Protein AF-A0A7S4BCQ9-F1 (afdb_monomer_lite)

Secondary structure (DSSP, 8-state):
-HHHHTGGGT-----S----EEEEEEE-TTS-EEEEEEEEHHHHHHHTT----HHHHHHHHHHHHHHSPPTTS-HHHHHHHHHHHHTTTSTT-STT---TTS-TTHHHHHHHHHHHHHHHHHHHTHHHHH-PPPP-------S---

Structure (mmCIF, N/CA/C/O backbone):
data_AF-A0A7S4BCQ9-F1
#
_entry.id   AF-A0A7S4BCQ9-F1
#
loop_
_atom_site.group_PDB
_atom_site.id
_atom_site.type_symbol
_atom_site.label_atom_id
_atom_site.label_alt_id
_atom_site.label_comp_id
_atom_site.label_asym_id
_atom_site.label_entity_id
_atom_site.label_seq_id
_atom_site.pdbx_PDB_ins_code
_atom_site.Cartn_x
_atom_site.Cartn_y
_atom_site.Cartn_z
_atom_site.occupancy
_atom_site.B_iso_or_equiv
_atom_site.auth_seq_id
_atom_site.auth_comp_id
_atom_site.auth_asym_id
_atom_site.auth_atom_id
_atom_site.pdbx_PDB_model_num
ATOM 1 N N . ALA A 1 1 ? 18.798 7.395 9.027 1.00 48.97 1 ALA A N 1
ATOM 2 C CA . ALA A 1 1 ? 19.885 7.493 10.034 1.00 48.97 1 ALA A CA 1
ATOM 3 C C . ALA A 1 1 ? 19.463 8.050 11.410 1.00 48.97 1 ALA A C 1
ATOM 5 O O . ALA A 1 1 ? 20.104 7.695 12.386 1.00 48.97 1 ALA A O 1
ATOM 6 N N . ARG A 1 2 ? 18.411 8.882 11.546 1.00 50.75 2 ARG A N 1
ATOM 7 C CA . ARG A 1 2 ? 18.018 9.485 12.848 1.00 50.75 2 ARG A CA 1
ATOM 8 C C . ARG A 1 2 ? 17.182 8.585 13.783 1.00 50.75 2 ARG A C 1
ATOM 10 O O . ARG A 1 2 ? 17.062 8.893 14.961 1.00 50.75 2 ARG A O 1
ATOM 17 N N . LEU A 1 3 ? 16.619 7.489 13.268 1.00 53.16 3 LEU A N 1
ATOM 18 C CA . LEU A 1 3 ? 15.742 6.571 14.017 1.00 53.16 3 LEU A CA 1
ATOM 19 C C . LEU A 1 3 ? 16.525 5.713 15.030 1.00 53.16 3 LEU A C 1
ATOM 21 O O . LEU A 1 3 ? 16.130 5.589 16.183 1.00 53.16 3 LEU A O 1
ATOM 25 N N . PHE A 1 4 ? 17.697 5.208 14.633 1.00 59.78 4 PHE A N 1
ATOM 26 C CA . PHE A 1 4 ? 18.535 4.353 15.485 1.00 59.78 4 PHE A CA 1
ATOM 27 C C . PHE A 1 4 ? 19.468 5.126 16.428 1.00 59.78 4 PHE A C 1
ATOM 29 O O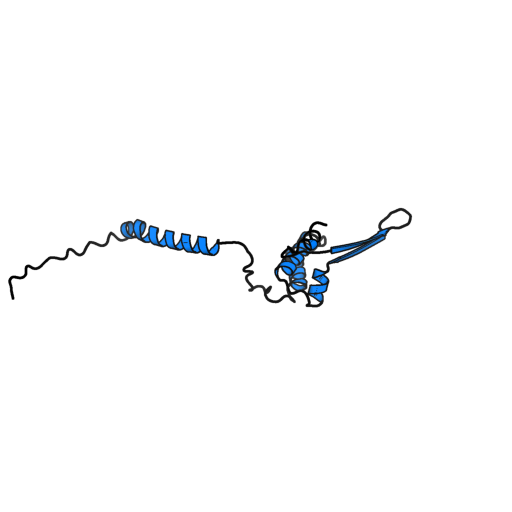 . PHE A 1 4 ? 19.956 4.560 17.401 1.00 59.78 4 PHE A O 1
ATOM 36 N N . SER A 1 5 ? 19.704 6.423 16.197 1.00 61.59 5 SER A N 1
ATOM 37 C CA . SER A 1 5 ? 20.599 7.214 17.054 1.00 61.59 5 SER A CA 1
ATOM 38 C C . SER A 1 5 ? 20.027 7.480 18.451 1.00 61.59 5 SER A C 1
ATOM 40 O O . SER A 1 5 ? 20.800 7.660 19.386 1.00 61.59 5 SER A O 1
ATOM 42 N N . ARG A 1 6 ? 18.694 7.487 18.614 1.00 58.84 6 ARG A N 1
ATOM 43 C CA . ARG A 1 6 ? 18.040 7.679 19.924 1.00 58.84 6 ARG A CA 1
ATOM 44 C C . ARG A 1 6 ? 17.858 6.385 20.723 1.00 58.84 6 ARG A C 1
ATOM 46 O O . ARG A 1 6 ? 17.775 6.436 21.945 1.00 58.84 6 ARG A O 1
ATOM 53 N N . VAL A 1 7 ? 17.940 5.225 20.066 1.00 68.06 7 VAL A N 1
ATOM 54 C CA . VAL A 1 7 ? 17.948 3.907 20.733 1.00 68.06 7 VAL A CA 1
ATOM 55 C C . VAL A 1 7 ? 19.100 3.802 21.731 1.00 68.06 7 VAL A C 1
ATOM 57 O O . VAL A 1 7 ? 18.925 3.292 22.832 1.00 68.06 7 VAL A O 1
ATOM 60 N N . LEU A 1 8 ? 20.262 4.365 21.384 1.00 71.50 8 LEU A N 1
ATOM 61 C CA . LEU A 1 8 ? 21.433 4.422 22.264 1.00 71.50 8 LEU A CA 1
ATOM 62 C C . LEU A 1 8 ? 21.242 5.345 23.482 1.00 71.50 8 LEU A C 1
ATOM 64 O O . LEU A 1 8 ? 22.008 5.257 24.434 1.00 71.50 8 LEU A O 1
ATOM 68 N N . GLN A 1 9 ? 20.230 6.217 23.463 1.00 73.31 9 GLN A N 1
ATOM 69 C CA . GLN A 1 9 ? 19.863 7.124 24.557 1.00 73.31 9 GLN A CA 1
ATOM 70 C C . GLN A 1 9 ? 18.699 6.579 25.405 1.00 73.31 9 GLN A C 1
ATOM 72 O O . GLN A 1 9 ? 18.239 7.261 26.313 1.00 73.31 9 GLN A O 1
ATOM 77 N N . GLY A 1 10 ? 18.225 5.358 25.125 1.00 73.44 10 GLY A N 1
ATOM 78 C CA . GLY A 1 10 ? 17.118 4.721 25.846 1.00 73.44 10 GLY A CA 1
ATOM 79 C C . GLY A 1 10 ? 15.720 5.162 25.401 1.00 73.44 10 GLY A C 1
ATOM 80 O O . GLY A 1 10 ? 14.735 4.640 25.916 1.00 73.44 10 GLY A O 1
ATOM 81 N N . GLU A 1 11 ? 15.609 6.064 24.422 1.00 71.69 11 GLU A N 1
ATOM 82 C CA . GLU A 1 11 ? 14.330 6.527 23.880 1.00 71.69 11 GLU A CA 1
ATOM 83 C C . GLU A 1 11 ? 14.186 6.110 22.413 1.00 71.69 11 GLU A C 1
ATOM 85 O O . GLU A 1 11 ? 14.839 6.648 21.518 1.00 71.69 11 GLU A O 1
ATOM 90 N N . LEU A 1 12 ? 13.295 5.157 22.138 1.00 72.62 12 LEU A N 1
ATOM 91 C CA . LEU A 1 12 ? 12.940 4.775 20.774 1.00 72.62 12 LEU A CA 1
ATOM 92 C C . LEU A 1 12 ? 11.590 5.403 20.403 1.00 72.62 12 LEU A C 1
ATOM 94 O O . LEU A 1 12 ? 10.543 4.963 20.869 1.00 72.62 12 LEU A O 1
ATOM 98 N N . GLN A 1 13 ? 11.616 6.418 19.537 1.00 66.88 13 GLN A N 1
ATOM 99 C CA . GLN A 1 13 ? 10.418 6.918 18.858 1.00 66.88 13 GLN A CA 1
ATOM 100 C C . GLN A 1 13 ? 10.282 6.221 17.506 1.00 66.88 13 GLN A C 1
ATOM 102 O O . GLN A 1 13 ? 11.102 6.432 16.611 1.00 66.88 13 GLN A O 1
ATOM 107 N N . LEU A 1 14 ? 9.242 5.400 17.365 1.00 67.69 14 LEU A N 1
ATOM 108 C CA . LEU A 1 14 ? 8.866 4.781 16.098 1.00 67.69 14 LEU A CA 1
ATOM 109 C C . LEU A 1 14 ? 7.728 5.575 15.443 1.00 67.69 14 LEU A C 1
ATOM 111 O O . LEU A 1 14 ? 6.825 6.028 16.151 1.00 67.69 14 LEU A O 1
ATOM 115 N N . PRO A 1 15 ? 7.746 5.746 14.110 1.00 69.56 15 PRO A N 1
ATOM 116 C CA . PRO A 1 15 ? 6.597 6.281 13.396 1.00 69.56 15 PRO A CA 1
ATOM 117 C C . PRO A 1 15 ? 5.396 5.336 13.542 1.00 69.56 15 PRO A C 1
ATOM 119 O O . PRO A 1 15 ? 5.550 4.117 13.593 1.00 69.56 15 PRO A O 1
ATOM 122 N N . VAL A 1 16 ? 4.192 5.911 13.591 1.00 73.12 16 VAL A N 1
ATOM 123 C CA . VAL A 1 16 ? 2.928 5.159 13.720 1.00 73.12 16 VAL A CA 1
ATOM 124 C C . VAL A 1 16 ? 2.667 4.273 12.492 1.00 73.12 16 VAL A C 1
ATOM 126 O O . VAL A 1 16 ? 2.073 3.199 12.612 1.00 73.12 16 VAL A O 1
ATOM 129 N N . ALA A 1 17 ? 3.143 4.706 11.322 1.00 73.12 17 ALA A N 1
ATOM 130 C CA . ALA A 1 17 ? 3.107 3.957 10.075 1.00 73.12 17 ALA A CA 1
ATOM 131 C C . ALA A 1 17 ? 4.315 4.317 9.197 1.00 73.12 17 ALA A C 1
ATOM 133 O O . ALA A 1 17 ? 4.771 5.462 9.187 1.00 73.12 17 ALA A O 1
ATOM 134 N N . ALA A 1 18 ? 4.825 3.329 8.466 1.00 78.44 18 ALA A N 1
ATOM 135 C CA . ALA A 1 18 ? 5.813 3.497 7.411 1.00 78.44 18 ALA A CA 1
ATOM 136 C C . ALA A 1 18 ? 5.493 2.504 6.287 1.00 78.44 18 ALA A C 1
ATOM 138 O O . ALA A 1 18 ? 5.194 1.338 6.559 1.00 78.44 18 ALA A O 1
ATOM 139 N N . VAL A 1 19 ? 5.541 2.983 5.045 1.00 79.50 19 VAL A N 1
ATOM 140 C CA . VAL A 1 19 ? 5.476 2.152 3.838 1.00 79.50 19 VAL A CA 1
ATOM 141 C C . VAL A 1 19 ? 6.896 2.058 3.297 1.00 79.50 19 VAL A C 1
ATOM 143 O O . VAL A 1 19 ? 7.547 3.083 3.098 1.00 79.50 19 VAL A O 1
ATOM 146 N N . GLU A 1 20 ? 7.388 0.839 3.105 1.00 82.38 20 GLU A N 1
ATOM 147 C CA . GLU A 1 20 ? 8.759 0.574 2.676 1.00 82.38 20 GLU A CA 1
ATOM 148 C C . GLU A 1 20 ? 8.724 -0.226 1.377 1.00 82.38 20 GLU A C 1
ATOM 150 O O . GLU A 1 20 ? 8.022 -1.230 1.257 1.00 82.38 20 GLU A O 1
ATOM 155 N N . ALA A 1 21 ? 9.475 0.251 0.388 1.00 84.50 21 ALA A N 1
ATOM 156 C CA . ALA A 1 21 ? 9.591 -0.382 -0.912 1.00 84.50 21 ALA A CA 1
ATOM 157 C C . ALA A 1 21 ? 11.065 -0.597 -1.249 1.00 84.50 21 ALA A C 1
ATOM 159 O O . ALA A 1 21 ? 11.926 0.223 -0.914 1.00 84.50 21 ALA A O 1
ATOM 160 N N . ARG A 1 22 ? 11.344 -1.695 -1.942 1.00 88.75 22 ARG A N 1
ATOM 161 C CA . ARG A 1 22 ? 12.656 -2.035 -2.480 1.00 88.75 22 ARG A CA 1
ATOM 162 C C . ARG A 1 22 ? 12.560 -2.097 -3.993 1.00 88.75 22 ARG A C 1
ATOM 164 O O . ARG A 1 22 ? 11.680 -2.770 -4.511 1.00 88.75 22 ARG A O 1
ATOM 171 N N . ALA A 1 23 ? 13.491 -1.442 -4.677 1.00 90.25 23 ALA A N 1
ATOM 172 C CA . ALA A 1 23 ? 13.659 -1.558 -6.118 1.00 90.25 23 ALA A CA 1
ATOM 173 C C . ALA A 1 23 ? 15.039 -2.153 -6.417 1.00 90.25 23 ALA A C 1
ATOM 175 O O . ALA A 1 23 ? 16.058 -1.602 -5.999 1.00 90.25 23 ALA A O 1
ATOM 176 N N . ASP A 1 24 ? 15.061 -3.269 -7.138 1.00 92.81 24 ASP A N 1
ATOM 177 C CA . ASP A 1 24 ? 16.265 -3.896 -7.663 1.00 92.81 24 ASP A CA 1
ATOM 178 C C . ASP A 1 24 ? 16.345 -3.603 -9.174 1.00 92.81 24 ASP A C 1
ATOM 180 O O . ASP A 1 24 ? 15.430 -3.907 -9.946 1.00 92.81 24 ASP A O 1
ATOM 184 N N . LEU A 1 25 ? 17.446 -2.974 -9.592 1.00 95.00 25 LEU A N 1
ATOM 185 C CA . LEU A 1 25 ? 17.708 -2.564 -10.972 1.00 95.00 25 LEU A CA 1
ATOM 186 C C . LEU A 1 25 ? 18.921 -3.328 -11.503 1.00 95.00 25 LEU A C 1
ATOM 188 O O . LEU A 1 25 ? 19.969 -3.350 -10.858 1.00 95.00 25 LEU A O 1
ATOM 192 N N . SER A 1 26 ? 18.790 -3.932 -12.682 1.00 95.12 26 SER A N 1
ATOM 193 C CA . SER A 1 26 ? 19.911 -4.539 -13.409 1.00 95.12 26 SER A CA 1
ATOM 194 C C . SER A 1 26 ? 20.200 -3.742 -14.671 1.00 95.12 26 SER A C 1
ATOM 196 O O . SER A 1 26 ? 19.272 -3.364 -15.392 1.00 95.12 26 SER A O 1
ATOM 198 N N . PHE A 1 27 ? 21.482 -3.512 -14.935 1.00 96.75 27 PHE A N 1
ATOM 199 C CA . PHE A 1 27 ? 21.969 -2.761 -16.086 1.00 96.75 27 PHE A CA 1
ATOM 200 C C . PHE A 1 27 ? 22.831 -3.666 -16.963 1.00 96.75 27 PHE A C 1
ATOM 202 O O . PHE A 1 27 ? 23.497 -4.562 -16.441 1.00 96.75 27 PHE A O 1
ATOM 209 N N . ASP A 1 28 ? 22.789 -3.450 -18.272 1.00 95.62 28 ASP A N 1
ATOM 210 C CA . ASP A 1 28 ? 23.732 -4.067 -19.201 1.00 95.62 28 ASP A CA 1
ATOM 211 C C . ASP A 1 28 ? 25.082 -3.328 -19.223 1.00 95.62 28 ASP A C 1
ATOM 213 O O . ASP A 1 28 ? 25.301 -2.350 -18.500 1.00 95.62 28 ASP A O 1
ATOM 217 N N . ASP A 1 29 ? 25.997 -3.819 -20.061 1.00 95.50 29 ASP A N 1
ATOM 218 C CA . ASP A 1 29 ? 27.346 -3.268 -20.221 1.00 95.50 29 ASP A CA 1
ATOM 219 C C . ASP A 1 29 ? 27.347 -1.836 -20.794 1.00 95.50 29 ASP A C 1
ATOM 221 O O . ASP A 1 29 ? 28.300 -1.087 -20.571 1.00 95.50 29 ASP A O 1
ATOM 225 N N . ASP A 1 30 ? 26.269 -1.432 -21.477 1.00 94.94 30 ASP A N 1
ATOM 226 C CA . ASP A 1 30 ? 26.067 -0.083 -22.017 1.00 94.94 30 ASP A CA 1
ATOM 227 C C . ASP A 1 30 ? 25.403 0.864 -20.993 1.00 94.94 30 ASP A C 1
ATOM 229 O O . ASP A 1 30 ? 25.212 2.056 -21.258 1.00 94.94 30 ASP A O 1
ATOM 233 N N . GLY A 1 31 ? 25.070 0.362 -19.798 1.00 91.81 31 GLY A N 1
ATOM 234 C CA . GLY A 1 31 ? 24.423 1.117 -18.727 1.00 91.81 31 GLY A CA 1
ATOM 235 C C . GLY A 1 31 ? 22.912 1.292 -18.906 1.00 91.81 31 GLY A C 1
ATOM 236 O O . GLY A 1 31 ? 22.302 2.100 -18.200 1.00 91.81 31 GLY A O 1
ATOM 237 N N . LEU A 1 32 ? 22.285 0.551 -19.820 1.00 94.44 32 LEU A N 1
ATOM 238 C CA . LEU A 1 32 ? 20.836 0.519 -19.999 1.00 94.44 32 LEU A CA 1
ATOM 239 C C . LEU A 1 32 ? 20.195 -0.414 -18.971 1.00 94.44 32 LEU A C 1
ATOM 241 O O . LEU A 1 32 ? 20.653 -1.529 -18.734 1.00 94.44 32 LEU A O 1
ATOM 245 N N . CYS A 1 33 ? 19.105 0.040 -18.348 1.00 92.38 33 CYS A N 1
ATOM 246 C CA . CYS A 1 33 ? 18.355 -0.785 -17.406 1.00 92.38 33 CYS A CA 1
ATOM 247 C C . CYS A 1 33 ? 17.587 -1.874 -18.166 1.00 92.38 33 CYS A C 1
ATOM 249 O O . CYS A 1 33 ? 16.645 -1.581 -18.901 1.00 92.38 33 CYS A O 1
ATOM 251 N N . VAL A 1 34 ? 17.991 -3.128 -17.971 1.00 95.12 34 VAL A N 1
ATOM 252 C CA . VAL A 1 34 ? 17.401 -4.305 -18.629 1.00 95.12 34 VAL A CA 1
ATOM 253 C C . VAL A 1 34 ? 16.375 -5.020 -17.759 1.00 95.12 34 VAL A C 1
ATOM 255 O O . VAL A 1 34 ? 15.540 -5.765 -18.269 1.00 95.12 34 VAL A O 1
ATOM 258 N N . LEU A 1 35 ? 16.418 -4.803 -16.443 1.00 92.88 35 LEU A N 1
ATOM 259 C CA . LEU A 1 35 ? 15.462 -5.382 -15.509 1.00 92.88 35 LEU A CA 1
ATOM 260 C C . LEU A 1 35 ? 15.203 -4.429 -14.349 1.00 92.88 35 LEU A C 1
ATOM 262 O O . LEU A 1 35 ? 16.134 -3.899 -13.743 1.00 92.88 35 LEU A O 1
ATOM 266 N N . HIS A 1 36 ? 13.925 -4.274 -14.023 1.00 91.94 36 HIS A N 1
ATOM 267 C CA . HIS A 1 36 ? 13.452 -3.567 -12.846 1.00 91.94 36 HIS A CA 1
ATOM 268 C C . HIS A 1 36 ? 12.478 -4.478 -12.103 1.00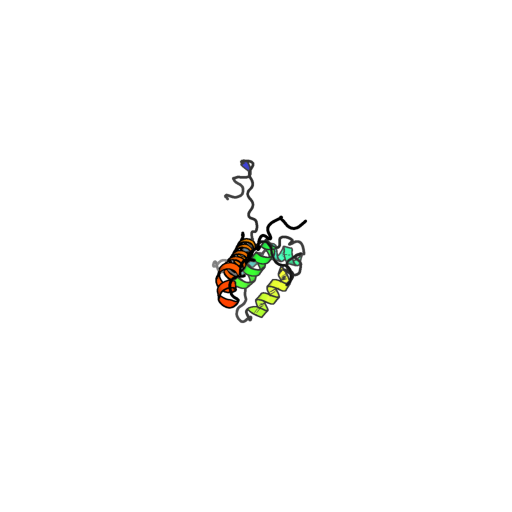 91.94 36 HIS A C 1
ATOM 270 O O . HIS A 1 36 ? 11.455 -4.886 -12.655 1.00 91.94 36 HIS A O 1
ATOM 276 N N . ALA A 1 37 ? 12.816 -4.806 -10.861 1.00 90.19 37 ALA A N 1
ATOM 277 C CA . ALA A 1 37 ? 11.939 -5.502 -9.936 1.00 90.19 37 ALA A CA 1
ATOM 278 C C . ALA A 1 37 ? 11.673 -4.597 -8.736 1.00 90.19 37 ALA A C 1
ATOM 280 O O . ALA A 1 37 ? 12.590 -3.968 -8.217 1.00 90.19 37 ALA A O 1
ATOM 281 N N . GLU A 1 38 ? 10.426 -4.546 -8.286 1.00 88.94 38 GLU A N 1
ATOM 282 C CA . GLU A 1 38 ? 10.045 -3.786 -7.103 1.00 88.94 38 GLU A CA 1
ATOM 283 C C . GLU A 1 38 ? 9.222 -4.658 -6.160 1.00 88.94 38 GLU A C 1
ATOM 285 O O . GLU A 1 38 ? 8.349 -5.411 -6.599 1.00 88.94 38 GLU A O 1
ATOM 290 N N . SER A 1 39 ? 9.490 -4.546 -4.862 1.00 89.81 39 SER A N 1
ATOM 291 C CA . SER A 1 39 ? 8.711 -5.184 -3.807 1.00 89.81 39 SER A CA 1
ATOM 292 C C . SER A 1 39 ? 8.282 -4.161 -2.763 1.00 89.81 39 SER A C 1
ATOM 294 O O . SER A 1 39 ? 9.063 -3.305 -2.357 1.00 89.81 39 SER A O 1
ATOM 296 N N . ILE A 1 40 ? 7.036 -4.273 -2.309 1.00 91.50 40 ILE A N 1
ATOM 297 C CA . ILE A 1 40 ? 6.490 -3.490 -1.198 1.00 91.50 40 ILE A CA 1
ATOM 298 C C . ILE A 1 40 ? 6.138 -4.489 -0.103 1.00 91.50 40 ILE A C 1
ATOM 300 O O . ILE A 1 40 ? 5.237 -5.314 -0.282 1.00 91.50 40 ILE A O 1
ATOM 304 N N . ASP A 1 41 ? 6.850 -4.430 1.017 1.00 90.38 41 ASP A N 1
ATOM 305 C CA . ASP A 1 41 ? 6.758 -5.454 2.063 1.00 90.38 41 ASP A CA 1
ATOM 306 C C . ASP A 1 41 ? 5.347 -5.514 2.660 1.00 90.38 41 ASP A C 1
ATOM 308 O O . ASP A 1 41 ? 4.806 -6.591 2.904 1.00 90.38 41 ASP A O 1
ATOM 312 N N . GLN A 1 42 ? 4.686 -4.361 2.786 1.00 91.69 42 GLN A N 1
ATOM 313 C CA . GLN A 1 42 ? 3.314 -4.262 3.283 1.00 91.69 42 GLN A CA 1
ATOM 314 C C . GLN A 1 42 ? 2.309 -4.992 2.379 1.00 91.69 42 GLN A C 1
ATOM 316 O O . GLN A 1 42 ? 1.316 -5.521 2.877 1.00 91.69 42 GLN A O 1
ATOM 321 N N . VAL A 1 43 ? 2.559 -5.067 1.066 1.00 91.06 43 VAL A N 1
ATOM 322 C CA . VAL A 1 43 ? 1.698 -5.811 0.131 1.00 91.06 43 VAL A CA 1
ATOM 323 C C . VAL A 1 43 ? 1.880 -7.312 0.322 1.00 91.06 43 VAL A C 1
ATOM 325 O O . VAL A 1 43 ? 0.893 -8.033 0.431 1.00 91.06 43 VAL A O 1
ATOM 328 N N . ALA A 1 44 ? 3.123 -7.784 0.448 1.00 90.06 44 ALA A N 1
ATOM 329 C CA . ALA A 1 44 ? 3.402 -9.190 0.748 1.00 90.06 44 ALA A CA 1
ATOM 330 C C . ALA A 1 44 ? 2.832 -9.607 2.120 1.00 90.06 44 ALA A C 1
ATOM 332 O O . ALA A 1 44 ? 2.324 -10.718 2.308 1.00 90.06 44 ALA A O 1
ATOM 333 N N . ASP A 1 45 ? 2.869 -8.698 3.091 1.00 91.31 45 ASP A N 1
ATOM 334 C CA . ASP A 1 45 ? 2.278 -8.892 4.409 1.00 91.31 45 ASP A CA 1
ATOM 335 C C . ASP A 1 45 ? 0.747 -8.935 4.354 1.00 91.31 45 ASP A C 1
ATOM 337 O O . ASP A 1 45 ? 0.142 -9.745 5.061 1.00 91.31 45 ASP A O 1
ATOM 341 N N . ALA A 1 46 ? 0.111 -8.123 3.505 1.00 90.69 46 ALA A N 1
ATOM 342 C CA . ALA A 1 46 ? -1.331 -8.175 3.273 1.00 90.69 46 ALA A CA 1
ATOM 343 C C . ALA A 1 46 ? -1.751 -9.480 2.577 1.00 90.69 46 ALA A C 1
ATOM 345 O O . ALA A 1 46 ? -2.668 -10.153 3.058 1.00 90.69 46 ALA A O 1
ATOM 346 N N . ASP A 1 47 ? -1.033 -9.877 1.520 1.00 90.12 47 ASP A N 1
ATOM 347 C CA . ASP A 1 47 ? -1.279 -11.105 0.750 1.00 90.12 47 ASP A CA 1
ATOM 348 C C . ASP A 1 47 ? -1.115 -12.366 1.628 1.00 90.1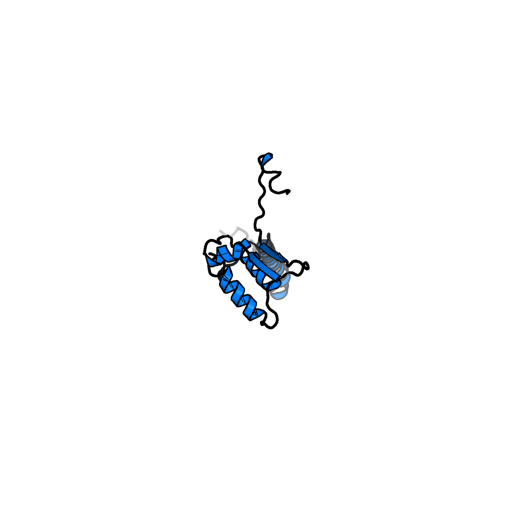2 47 ASP A C 1
ATOM 350 O O . ASP A 1 47 ? -1.830 -13.354 1.460 1.00 90.12 47 ASP A O 1
ATOM 354 N N . SER A 1 48 ? -0.207 -12.330 2.612 1.00 91.06 48 SER A N 1
ATOM 355 C CA . SER A 1 48 ? 0.002 -13.418 3.584 1.00 91.06 48 SER A CA 1
ATOM 356 C C . SER A 1 48 ? -0.873 -13.326 4.844 1.00 91.06 48 SER A C 1
ATOM 358 O O . SER A 1 48 ? -0.754 -14.170 5.736 1.00 91.06 48 SER A O 1
ATOM 360 N N . GLY A 1 49 ? -1.743 -12.314 4.958 1.00 89.62 49 GLY A N 1
ATOM 361 C CA . GLY A 1 49 ? -2.605 -12.098 6.130 1.00 89.62 49 GLY A CA 1
ATOM 362 C C . GLY A 1 49 ? -1.849 -11.728 7.416 1.00 89.62 49 GLY A C 1
ATOM 363 O O . GLY A 1 49 ? -2.370 -11.886 8.527 1.00 89.62 49 GLY A O 1
ATOM 364 N N . ARG A 1 50 ? -0.602 -11.264 7.284 1.00 90.50 50 ARG A N 1
ATOM 365 C CA . ARG A 1 50 ? 0.267 -10.824 8.385 1.00 90.50 50 ARG A CA 1
ATOM 366 C C . ARG A 1 50 ? 0.146 -9.331 8.671 1.00 90.50 50 ARG A C 1
ATOM 368 O O . ARG A 1 50 ? 0.467 -8.914 9.783 1.00 90.50 50 ARG A O 1
ATOM 375 N N . LEU A 1 51 ? -0.352 -8.537 7.724 1.00 89.44 51 LEU A N 1
ATOM 376 C CA . LEU A 1 51 ? -0.598 -7.116 7.939 1.00 89.44 51 LEU A CA 1
ATOM 377 C C . LEU A 1 51 ? -1.764 -6.926 8.922 1.00 89.44 51 LEU A C 1
ATOM 379 O O . LEU A 1 51 ? -2.893 -7.336 8.665 1.00 89.44 51 LEU A O 1
ATOM 383 N N . ARG A 1 52 ? -1.483 -6.327 10.084 1.00 88.19 52 ARG A N 1
ATOM 384 C CA . ARG A 1 52 ? -2.489 -6.064 11.137 1.00 88.19 52 ARG A CA 1
ATOM 385 C C . ARG A 1 52 ? -2.696 -4.585 11.433 1.00 88.19 52 ARG A C 1
ATOM 387 O O . ARG A 1 52 ? -3.714 -4.217 12.008 1.00 88.19 52 ARG A O 1
ATOM 394 N N . ASN A 1 53 ? -1.731 -3.738 11.080 1.00 87.62 53 ASN A N 1
ATOM 395 C CA . ASN A 1 53 ? -1.825 -2.309 11.339 1.00 87.62 53 ASN A CA 1
ATOM 396 C C . ASN A 1 53 ? -2.727 -1.656 10.282 1.00 87.62 53 ASN A C 1
ATOM 398 O O . ASN A 1 53 ? -2.343 -1.534 9.120 1.00 87.62 53 ASN A O 1
ATOM 402 N N . ARG A 1 54 ? -3.915 -1.223 10.717 1.00 87.31 54 ARG A N 1
ATOM 403 C CA . ARG A 1 54 ? -4.930 -0.578 9.871 1.00 87.31 54 ARG A CA 1
ATOM 404 C C . ARG A 1 54 ? -4.409 0.673 9.176 1.00 87.31 54 ARG A C 1
ATOM 406 O O . ARG A 1 54 ? -4.669 0.858 7.993 1.00 87.31 54 ARG A O 1
ATOM 413 N N . ARG A 1 55 ? -3.625 1.490 9.887 1.00 85.50 55 ARG A N 1
ATOM 414 C CA . ARG A 1 55 ? -3.068 2.723 9.331 1.00 85.50 55 ARG A CA 1
ATOM 415 C C . ARG A 1 55 ? -2.055 2.427 8.234 1.00 85.50 55 ARG A C 1
ATOM 417 O O . ARG A 1 55 ? -2.137 3.009 7.164 1.00 85.50 55 ARG A O 1
ATOM 424 N N . VAL A 1 56 ? -1.162 1.465 8.470 1.00 88.94 56 VAL A N 1
ATOM 425 C CA . VAL A 1 56 ? -0.193 1.019 7.454 1.00 88.94 56 VAL A CA 1
ATOM 426 C C . VAL A 1 56 ? -0.910 0.442 6.234 1.00 88.94 56 VAL A C 1
ATOM 428 O O . VAL A 1 56 ? -0.511 0.724 5.109 1.00 88.94 56 VAL A O 1
ATOM 431 N N . ALA A 1 57 ? -1.981 -0.329 6.431 1.00 90.56 57 ALA A N 1
ATOM 432 C CA . ALA A 1 57 ? -2.771 -0.878 5.334 1.00 90.56 57 ALA A CA 1
ATOM 433 C C . ALA A 1 57 ? -3.467 0.213 4.506 1.00 90.56 57 ALA A C 1
ATOM 435 O O . ALA A 1 57 ? -3.403 0.180 3.279 1.00 90.56 57 ALA A O 1
ATOM 436 N N . ALA A 1 58 ? -4.069 1.207 5.166 1.00 88.75 58 ALA A N 1
ATOM 437 C CA . ALA A 1 58 ? -4.681 2.355 4.505 1.00 88.75 58 ALA A CA 1
ATOM 438 C C . ALA A 1 58 ? -3.647 3.186 3.729 1.00 88.75 58 ALA A C 1
ATOM 440 O O . ALA A 1 58 ? -3.844 3.450 2.546 1.00 88.75 58 ALA A O 1
ATOM 441 N N . ASP A 1 59 ? -2.517 3.523 4.356 1.00 90.00 59 ASP A N 1
ATOM 442 C CA . ASP A 1 59 ? -1.443 4.289 3.716 1.00 90.00 59 ASP A CA 1
ATOM 443 C C . ASP A 1 59 ? -0.842 3.517 2.523 1.00 90.00 59 ASP A C 1
ATOM 445 O O . ASP A 1 59 ? -0.568 4.103 1.476 1.00 90.00 59 ASP A O 1
ATOM 449 N N . THR A 1 60 ? -0.705 2.188 2.631 1.00 91.38 60 THR A N 1
ATOM 450 C CA . THR A 1 60 ? -0.250 1.322 1.526 1.00 91.38 60 THR A CA 1
ATOM 451 C C . THR A 1 60 ? -1.256 1.307 0.374 1.00 91.38 60 THR A C 1
ATOM 453 O O . THR A 1 60 ? -0.860 1.406 -0.786 1.00 91.38 60 THR A O 1
ATOM 456 N N . ALA A 1 61 ? -2.557 1.213 0.669 1.00 91.44 61 ALA A N 1
ATOM 457 C CA . ALA A 1 61 ? -3.602 1.254 -0.350 1.00 91.44 61 ALA A CA 1
ATOM 458 C C . ALA A 1 61 ? -3.618 2.606 -1.085 1.00 91.44 61 ALA A C 1
ATOM 460 O O . ALA A 1 61 ? -3.644 2.630 -2.312 1.00 91.44 61 ALA A O 1
ATOM 461 N N . ILE A 1 62 ? -3.510 3.720 -0.353 1.00 90.19 62 ILE A N 1
ATOM 462 C CA . ILE A 1 62 ? -3.415 5.068 -0.936 1.00 90.19 62 ILE A CA 1
ATOM 463 C C . ILE A 1 62 ? -2.165 5.192 -1.812 1.00 90.19 62 ILE A C 1
ATOM 465 O O . ILE A 1 62 ? -2.234 5.707 -2.926 1.00 90.19 62 ILE A O 1
ATOM 469 N N . PHE A 1 63 ? -1.019 4.696 -1.340 1.00 91.12 63 PHE A N 1
ATOM 470 C CA . PHE A 1 63 ? 0.221 4.718 -2.112 1.00 91.12 63 PHE A CA 1
ATOM 471 C C . PHE A 1 63 ? 0.088 3.960 -3.441 1.00 91.12 63 PHE A C 1
ATOM 473 O O . PHE A 1 63 ? 0.506 4.462 -4.483 1.00 91.12 63 PHE A O 1
ATOM 480 N N . LEU A 1 64 ? -0.522 2.773 -3.432 1.00 91.50 64 LEU A N 1
ATOM 481 C CA . LEU A 1 64 ? -0.748 1.982 -4.645 1.00 91.50 64 LEU A CA 1
ATOM 482 C C . LEU A 1 64 ? -1.756 2.633 -5.599 1.00 91.50 64 LEU A C 1
ATOM 484 O O . LEU A 1 64 ? -1.557 2.598 -6.815 1.00 91.50 64 LEU A O 1
ATOM 488 N N . ASP A 1 65 ? -2.815 3.235 -5.063 1.00 90.94 65 ASP A N 1
ATOM 489 C CA . ASP A 1 65 ? -3.815 3.946 -5.858 1.00 90.94 65 ASP A CA 1
ATOM 490 C C . ASP A 1 65 ? -3.208 5.163 -6.578 1.00 90.94 65 ASP A C 1
ATOM 492 O O . ASP A 1 65 ? -3.353 5.320 -7.790 1.00 90.94 65 ASP A O 1
ATOM 496 N N . VAL A 1 66 ? -2.431 5.977 -5.858 1.00 88.00 66 VAL A N 1
ATOM 497 C CA . VAL A 1 66 ? -1.864 7.225 -6.392 1.00 88.00 66 VAL A CA 1
ATOM 498 C C . VAL A 1 66 ? -0.628 6.987 -7.259 1.00 88.00 66 VAL A C 1
ATOM 500 O O . VAL A 1 66 ? -0.498 7.585 -8.326 1.00 88.00 66 VAL A O 1
ATOM 503 N N . CYS A 1 67 ? 0.309 6.150 -6.809 1.00 87.81 67 CYS A N 1
ATOM 504 C CA . CYS A 1 67 ? 1.633 6.051 -7.430 1.00 87.81 67 CYS A CA 1
ATOM 505 C C . CYS A 1 67 ? 1.772 4.887 -8.415 1.00 87.81 67 CYS A C 1
ATOM 507 O O . CYS A 1 67 ? 2.724 4.879 -9.194 1.00 87.81 67 CYS A O 1
ATOM 509 N N . ARG A 1 68 ? 0.886 3.883 -8.366 1.00 88.38 68 ARG A N 1
ATOM 510 C CA . ARG A 1 68 ? 1.053 2.619 -9.110 1.00 88.38 68 ARG A CA 1
ATOM 511 C C . ARG A 1 68 ? -0.115 2.262 -10.018 1.00 88.38 68 ARG A C 1
ATOM 513 O O . ARG A 1 68 ? -0.120 1.163 -10.570 1.00 88.38 68 ARG A O 1
ATOM 520 N N . ARG A 1 69 ? -1.065 3.178 -10.219 1.00 90.81 69 ARG A N 1
ATOM 521 C CA . ARG A 1 69 ? -2.160 2.970 -11.168 1.00 90.81 69 ARG A CA 1
ATOM 522 C C . ARG A 1 69 ? -1.623 2.808 -12.598 1.00 90.81 69 ARG A C 1
ATOM 524 O O . ARG A 1 69 ? -0.954 3.722 -13.085 1.00 90.81 69 ARG A O 1
ATOM 531 N N . PRO A 1 70 ? -1.923 1.691 -13.285 1.00 89.62 70 PRO A N 1
ATOM 532 C CA . PRO A 1 70 ? -1.548 1.509 -14.681 1.00 89.62 70 PRO A CA 1
ATOM 533 C C . PRO A 1 70 ? -2.270 2.503 -15.596 1.00 89.62 70 PRO A C 1
ATOM 535 O O . PRO A 1 70 ? -3.406 2.907 -15.333 1.00 89.62 70 PRO A O 1
ATOM 538 N N . GLU A 1 71 ? -1.637 2.862 -16.710 1.00 90.25 71 GLU A N 1
ATOM 539 C CA . GLU A 1 71 ? -2.293 3.664 -17.741 1.00 90.25 71 GLU A CA 1
ATOM 540 C C . GLU A 1 71 ? -3.469 2.898 -18.368 1.00 90.25 71 GLU A C 1
ATOM 542 O O . GLU A 1 71 ? -3.393 1.694 -18.610 1.00 90.25 71 GLU A O 1
ATOM 547 N N . GLY A 1 72 ? -4.569 3.605 -18.638 1.00 90.38 72 GLY A N 1
ATOM 548 C CA . GLY A 1 72 ? -5.752 3.035 -19.291 1.00 90.38 72 GLY A CA 1
ATOM 549 C C . GLY A 1 72 ? -6.702 2.248 -18.379 1.00 90.38 72 GLY A C 1
ATOM 550 O O . GLY A 1 72 ? -7.712 1.753 -18.872 1.00 90.38 72 GLY A O 1
ATOM 551 N N . VAL A 1 73 ? -6.424 2.153 -17.075 1.00 92.69 73 VAL A N 1
ATOM 552 C CA . VAL A 1 73 ? -7.356 1.586 -16.086 1.00 92.69 73 VAL A CA 1
ATOM 553 C C . VAL A 1 73 ? -8.217 2.699 -15.494 1.00 92.69 73 VAL A C 1
ATOM 555 O O . VAL A 1 73 ? -7.719 3.785 -15.184 1.00 92.69 73 VAL A O 1
ATOM 558 N N . GLU A 1 74 ? -9.515 2.439 -15.345 1.00 93.94 74 GLU A N 1
ATOM 559 C CA . GLU A 1 74 ? -10.436 3.389 -14.728 1.00 93.94 74 GLU A CA 1
ATOM 560 C C . GLU A 1 74 ? -10.087 3.560 -13.225 1.00 93.94 74 GLU A C 1
ATOM 562 O O . GLU A 1 74 ? -9.807 2.571 -12.539 1.00 93.94 74 GLU A O 1
ATOM 567 N N . PRO A 1 75 ? -10.033 4.805 -12.705 1.00 90.44 75 PRO A N 1
ATOM 568 C CA . PRO A 1 75 ? -9.677 5.089 -11.313 1.00 90.44 75 PRO A CA 1
ATOM 569 C C . PRO A 1 75 ? -10.411 4.278 -10.232 1.00 90.44 75 PRO A C 1
ATOM 571 O O . PRO A 1 75 ? -9.760 3.708 -9.365 1.00 90.44 75 PRO A O 1
ATOM 574 N N . SER A 1 76 ? -11.738 4.221 -10.270 1.00 91.50 76 SER A N 1
ATOM 575 C CA . SER A 1 76 ? -12.592 3.487 -9.330 1.00 91.50 76 SER A CA 1
ATOM 576 C C . SER A 1 76 ? -12.426 1.966 -9.411 1.00 91.50 76 SER A C 1
ATOM 578 O O . SER A 1 76 ? -12.463 1.292 -8.375 1.00 91.50 76 SER A O 1
ATOM 580 N N . ASP A 1 77 ? -12.180 1.417 -10.604 1.00 92.19 77 ASP A N 1
ATOM 581 C CA . ASP A 1 77 ? -11.885 -0.011 -10.774 1.00 92.19 77 ASP A CA 1
ATOM 582 C C . ASP A 1 77 ? -10.537 -0.362 -10.129 1.00 92.19 77 ASP A C 1
ATOM 584 O O . ASP A 1 77 ? -10.415 -1.361 -9.409 1.00 92.19 77 ASP A O 1
ATOM 588 N N . TRP A 1 78 ? -9.526 0.489 -10.338 1.00 93.81 78 TRP A N 1
ATOM 589 C CA . TRP A 1 78 ? -8.212 0.332 -9.716 1.00 93.81 78 TRP A CA 1
ATOM 590 C C . TRP A 1 78 ? -8.279 0.466 -8.195 1.00 93.81 78 TRP A C 1
ATOM 592 O O . TRP A 1 78 ? -7.779 -0.409 -7.483 1.00 93.81 78 TRP A O 1
ATOM 602 N N . GLU A 1 79 ? -8.947 1.508 -7.695 1.00 92.06 79 GLU A N 1
ATOM 603 C CA . GLU A 1 79 ? -9.134 1.733 -6.263 1.00 92.06 79 GLU A CA 1
ATOM 604 C C . GLU A 1 79 ? -9.782 0.502 -5.614 1.00 92.06 79 GLU A C 1
ATOM 606 O O . GLU A 1 79 ? -9.288 -0.027 -4.615 1.00 92.06 79 GLU A O 1
ATOM 611 N N . SER A 1 80 ? -10.856 -0.012 -6.218 1.00 90.88 80 SER A N 1
ATOM 612 C CA . SER A 1 80 ? -11.575 -1.187 -5.721 1.00 90.88 80 SER A CA 1
ATOM 613 C C . SER A 1 80 ? -10.679 -2.426 -5.664 1.00 90.88 80 SER A C 1
ATOM 615 O O . SER A 1 80 ? -10.684 -3.148 -4.662 1.00 90.88 80 SER A O 1
ATOM 617 N N . ALA A 1 81 ? -9.865 -2.656 -6.697 1.00 91.81 81 ALA A N 1
ATOM 618 C CA . ALA A 1 81 ? -8.925 -3.772 -6.745 1.00 91.81 81 ALA A CA 1
ATOM 619 C C . ALA A 1 81 ? -7.830 -3.657 -5.669 1.00 91.81 81 ALA A C 1
ATOM 621 O O . ALA A 1 81 ? -7.555 -4.627 -4.956 1.00 91.81 81 ALA A O 1
ATOM 622 N N . VAL A 1 82 ? -7.238 -2.471 -5.503 1.00 91.88 82 VAL A N 1
ATOM 623 C CA . VAL A 1 82 ? -6.207 -2.202 -4.489 1.00 91.88 82 VAL A CA 1
ATOM 624 C C . VAL A 1 82 ? -6.768 -2.396 -3.082 1.00 91.88 82 VAL A C 1
ATOM 626 O O . VAL A 1 82 ? -6.173 -3.109 -2.270 1.00 91.88 82 VAL A O 1
ATOM 629 N N . ARG A 1 83 ? -7.944 -1.826 -2.796 1.00 90.50 83 ARG A N 1
ATOM 630 C CA . ARG A 1 83 ? -8.616 -1.979 -1.498 1.00 90.50 83 ARG A CA 1
ATOM 631 C C . ARG A 1 83 ? -8.946 -3.437 -1.218 1.00 90.50 83 ARG A C 1
ATOM 633 O O . ARG A 1 83 ? -8.669 -3.919 -0.123 1.00 90.50 83 ARG A O 1
ATOM 640 N N . SER A 1 84 ? -9.482 -4.152 -2.206 1.00 90.00 84 SER A N 1
ATOM 641 C CA . SER A 1 84 ? -9.785 -5.577 -2.072 1.00 90.00 84 SER A CA 1
ATOM 642 C C . SER A 1 84 ? -8.544 -6.426 -1.822 1.00 90.00 84 SER A C 1
ATOM 644 O O . SER A 1 84 ? -8.673 -7.477 -1.212 1.00 90.00 84 SER A O 1
ATOM 646 N N . ARG A 1 85 ? -7.366 -6.029 -2.305 1.00 89.31 85 ARG A N 1
ATOM 647 C CA . ARG A 1 85 ? -6.130 -6.785 -2.087 1.00 89.31 85 ARG A CA 1
ATOM 648 C C . ARG A 1 85 ? -5.493 -6.489 -0.731 1.00 89.31 85 ARG A C 1
ATOM 650 O O . ARG A 1 85 ? -5.063 -7.405 -0.041 1.00 89.31 85 ARG A O 1
ATOM 657 N N . VAL A 1 86 ? -5.416 -5.212 -0.360 1.00 90.56 86 VAL A N 1
ATOM 658 C CA . VAL A 1 86 ? -4.652 -4.760 0.815 1.00 90.56 86 VAL A CA 1
ATOM 659 C C . VAL A 1 86 ? -5.490 -4.779 2.092 1.00 90.56 86 VAL A C 1
ATOM 661 O O . VAL A 1 86 ? -4.987 -5.134 3.154 1.00 90.56 86 VAL A O 1
ATOM 664 N N . LEU A 1 87 ? -6.764 -4.388 2.009 1.00 87.56 87 LEU A N 1
ATOM 665 C CA . LEU A 1 87 ? -7.610 -4.157 3.185 1.00 87.56 87 LEU A CA 1
ATOM 666 C C . LEU A 1 87 ? -8.497 -5.354 3.540 1.00 87.56 87 LEU A C 1
ATOM 668 O O . LEU A 1 87 ? -9.016 -5.402 4.650 1.00 87.56 87 LEU A O 1
ATOM 672 N N . SER A 1 88 ? -8.691 -6.324 2.642 1.00 84.31 88 SER A N 1
ATOM 673 C CA . SER A 1 88 ? -9.606 -7.450 2.895 1.00 84.31 88 SER A CA 1
ATOM 674 C C . SER A 1 88 ? -9.129 -8.383 4.009 1.00 84.31 88 SER A C 1
ATOM 676 O O . SER A 1 88 ? -9.943 -9.036 4.658 1.00 84.31 88 SER A O 1
ATOM 678 N N . SER A 1 89 ? -7.813 -8.483 4.208 1.00 81.88 89 SER A N 1
ATOM 679 C CA . SER A 1 89 ? -7.188 -9.365 5.199 1.00 81.88 89 SER A CA 1
ATOM 680 C C . SER A 1 89 ? -6.916 -8.669 6.537 1.00 81.88 89 SER A C 1
ATOM 682 O O . SER A 1 89 ? -6.552 -9.329 7.518 1.00 81.88 89 SER A O 1
ATOM 684 N N . VAL A 1 90 ? -7.122 -7.351 6.601 1.00 84.44 90 VAL A N 1
ATOM 685 C CA . VAL A 1 90 ? -6.822 -6.522 7.767 1.00 84.44 90 VAL A CA 1
ATOM 686 C C . VAL A 1 90 ? -8.088 -6.384 8.627 1.00 84.44 90 VAL A C 1
ATOM 688 O O . VAL A 1 90 ? -9.133 -5.954 8.145 1.00 84.44 90 VAL A O 1
ATOM 691 N N . PRO A 1 91 ? -8.053 -6.770 9.915 1.00 79.62 91 PRO A N 1
ATOM 692 C CA . PRO A 1 91 ? -9.204 -6.592 10.796 1.00 79.62 91 PRO A CA 1
ATOM 693 C C . PRO A 1 91 ? -9.508 -5.107 11.026 1.00 79.62 91 PRO A C 1
ATOM 695 O O . PRO A 1 91 ? -8.597 -4.328 11.309 1.00 79.62 91 PRO A O 1
ATOM 698 N N . GLY A 1 92 ? -10.786 -4.728 10.988 1.00 74.94 92 GLY A N 1
ATOM 699 C CA . GLY A 1 92 ? -11.216 -3.365 11.308 1.00 74.94 92 GLY A CA 1
ATOM 700 C C . GLY A 1 92 ? -11.013 -2.344 10.179 1.00 74.94 92 GLY A C 1
ATOM 701 O O . GLY A 1 92 ? -10.911 -1.155 10.479 1.00 74.94 92 GLY A O 1
ATOM 702 N N . THR A 1 93 ? -10.884 -2.795 8.924 1.00 73.19 93 THR A N 1
ATOM 703 C CA . THR A 1 93 ? -10.817 -1.964 7.700 1.00 73.19 93 THR A CA 1
ATOM 704 C C . THR A 1 93 ? -11.971 -2.240 6.730 1.00 73.19 93 THR A C 1
ATOM 706 O O . THR A 1 93 ? -11.880 -1.942 5.536 1.00 73.19 93 THR A O 1
ATOM 709 N N . GLY A 1 94 ? -13.054 -2.847 7.217 1.00 65.50 94 GLY A N 1
ATOM 710 C CA . GLY A 1 94 ? -14.261 -3.074 6.440 1.00 65.50 94 GLY A CA 1
ATOM 711 C C . GLY A 1 94 ? -14.948 -1.763 6.035 1.00 65.50 94 GLY A C 1
ATOM 712 O O . GLY A 1 94 ? -14.692 -0.714 6.622 1.00 65.50 94 GLY A O 1
ATOM 713 N N . PRO A 1 95 ? -15.880 -1.799 5.065 1.00 61.03 95 PRO A N 1
ATOM 714 C CA . PRO A 1 95 ? -16.597 -0.607 4.594 1.00 61.03 95 PRO A CA 1
ATOM 715 C C . PRO A 1 95 ? -17.394 0.129 5.684 1.00 61.03 95 PRO A C 1
ATOM 717 O O . PRO A 1 95 ? -17.773 1.280 5.498 1.00 61.03 95 PRO A O 1
ATOM 720 N N . LEU A 1 96 ? -17.683 -0.558 6.794 1.00 57.78 96 LEU A N 1
ATOM 721 C CA . LEU A 1 96 ? -18.415 -0.045 7.953 1.00 57.78 96 LEU A CA 1
ATOM 722 C C . LEU A 1 96 ? -17.500 0.273 9.145 1.00 57.78 96 LEU A C 1
ATOM 724 O O . LEU A 1 96 ? -17.989 0.768 10.159 1.00 57.78 96 LEU A O 1
ATOM 728 N N . ASP A 1 97 ? -16.201 -0.016 9.045 1.00 63.66 97 ASP A N 1
ATOM 729 C CA . ASP A 1 97 ? -15.256 0.273 10.114 1.00 63.66 97 ASP A CA 1
ATOM 730 C C . ASP A 1 97 ? -14.830 1.738 10.018 1.00 63.66 97 ASP A C 1
ATOM 732 O O . ASP A 1 97 ? -14.091 2.147 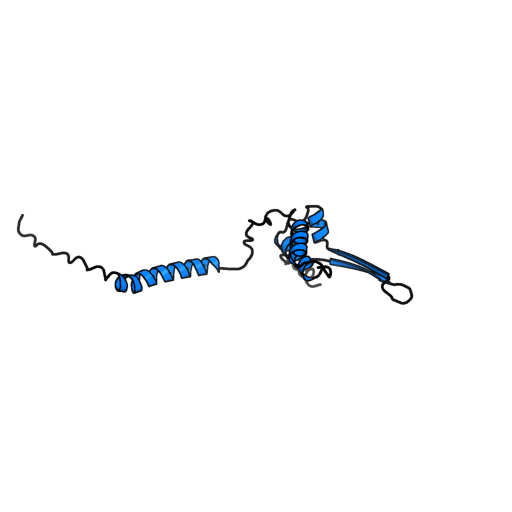9.122 1.00 63.66 97 ASP A O 1
ATOM 736 N N . ILE A 1 98 ? -15.332 2.542 10.952 1.00 56.47 98 ILE A N 1
ATOM 737 C CA . ILE A 1 98 ? -14.915 3.930 11.114 1.00 56.47 98 ILE A CA 1
ATOM 738 C C . ILE A 1 98 ? -13.540 3.910 11.785 1.00 56.47 98 ILE A C 1
ATOM 740 O O . ILE A 1 98 ? -13.365 3.353 12.870 1.00 56.47 98 ILE A O 1
ATOM 744 N N . ASP A 1 99 ? -12.544 4.486 11.117 1.00 54.75 99 ASP A N 1
ATOM 745 C CA . ASP A 1 99 ? -11.231 4.684 11.711 1.00 54.75 99 ASP A CA 1
ATOM 746 C C . ASP A 1 99 ? -11.313 5.863 12.691 1.00 54.75 99 ASP A C 1
ATOM 748 O O . ASP A 1 99 ? -11.384 7.020 12.279 1.00 54.75 99 ASP A O 1
ATOM 752 N N . ASP A 1 100 ? -11.281 5.580 13.997 1.00 55.75 100 ASP A N 1
ATOM 753 C CA . ASP A 1 100 ? -11.199 6.601 15.059 1.00 55.75 100 ASP A CA 1
ATOM 754 C C . ASP A 1 100 ? -9.900 7.436 14.981 1.00 55.75 100 ASP A C 1
ATOM 756 O O . ASP A 1 100 ? -9.685 8.360 15.767 1.00 55.75 100 ASP A O 1
ATOM 760 N N . SER A 1 101 ? -9.000 7.107 14.048 1.00 51.75 101 SER A N 1
ATOM 761 C CA . SER A 1 101 ? -7.662 7.687 13.930 1.00 51.75 101 SER A CA 1
ATOM 762 C C . SER A 1 101 ? -7.621 9.056 13.237 1.00 51.75 101 SER A C 1
ATOM 764 O O . SER A 1 101 ? -6.543 9.645 13.139 1.00 51.75 101 SER A O 1
ATOM 766 N N 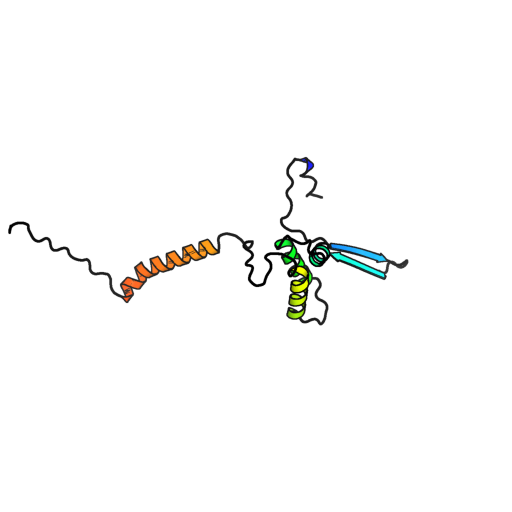. ALA A 1 102 ? -8.752 9.597 12.774 1.00 46.53 102 ALA A N 1
ATOM 767 C CA . ALA A 1 102 ? -8.823 10.972 12.285 1.00 46.53 102 ALA A CA 1
ATOM 768 C C . ALA A 1 102 ? -9.129 11.951 13.435 1.00 46.53 102 ALA A C 1
ATOM 770 O O . ALA A 1 102 ? -10.274 12.235 13.763 1.00 46.53 102 ALA A O 1
ATOM 771 N N . GLU A 1 103 ? -8.051 12.465 14.028 1.00 46.12 103 GLU A N 1
ATOM 772 C CA . GLU A 1 103 ? -7.913 13.872 14.425 1.00 46.12 103 GLU A CA 1
ATOM 773 C C . GLU A 1 103 ? -9.041 14.499 15.276 1.00 46.12 103 GLU A C 1
ATOM 775 O O . GLU A 1 103 ? -10.007 15.080 14.795 1.00 46.12 103 GLU A O 1
ATOM 780 N N . GLY A 1 104 ? -8.803 14.490 16.592 1.00 51.03 104 GLY A N 1
ATOM 781 C CA . GLY A 1 104 ? -8.826 15.698 17.425 1.00 51.03 104 GLY A CA 1
ATOM 782 C C . GLY A 1 104 ? -10.130 16.494 17.491 1.00 51.03 104 GLY A C 1
ATOM 783 O O . GLY A 1 104 ? -10.387 17.329 16.639 1.00 51.03 104 GLY A O 1
ATOM 784 N N . SER A 1 105 ? -10.868 16.320 18.593 1.00 55.09 105 SER A N 1
ATOM 785 C CA . SER A 1 105 ? -11.920 17.203 19.143 1.00 55.09 105 SER A CA 1
ATOM 786 C C . SER A 1 105 ? -13.083 17.644 18.240 1.00 55.09 105 SER A C 1
ATOM 788 O O . SER A 1 105 ? -14.082 18.105 18.783 1.00 55.09 105 SER A O 1
ATOM 790 N N . ALA A 1 106 ? -13.041 17.459 16.921 1.00 57.44 106 ALA A N 1
ATOM 791 C CA . ALA A 1 106 ? -14.070 17.889 15.983 1.00 57.44 106 ALA A CA 1
ATOM 792 C C . ALA A 1 106 ? -15.475 17.387 16.361 1.00 57.44 106 ALA A C 1
ATOM 794 O O . ALA A 1 106 ? -16.363 18.231 16.503 1.00 57.44 106 ALA A O 1
ATOM 795 N N . PRO A 1 107 ? -15.714 16.086 16.634 1.00 60.97 107 PRO A N 1
ATOM 796 C CA . PRO A 1 107 ? -17.046 15.634 17.038 1.00 60.97 107 PRO A CA 1
ATOM 797 C C . PRO A 1 107 ? -17.504 16.258 18.366 1.00 60.97 107 PRO A C 1
ATOM 799 O O . PRO A 1 107 ? -18.681 16.577 18.519 1.00 60.97 107 PRO A O 1
ATOM 802 N N . ALA A 1 108 ? -16.584 16.516 19.302 1.00 65.06 108 ALA A N 1
ATOM 803 C CA . ALA A 1 108 ? -16.901 17.178 20.568 1.00 65.06 108 ALA A CA 1
ATOM 804 C C . ALA A 1 108 ? -17.206 18.678 20.388 1.00 65.06 108 ALA A C 1
ATOM 806 O O . ALA A 1 108 ? -18.110 19.205 21.034 1.00 65.06 108 ALA A O 1
ATOM 807 N N . VAL A 1 109 ? -16.501 19.362 19.483 1.00 69.94 109 VAL A N 1
ATOM 808 C CA . VAL A 1 109 ? -16.738 20.771 19.132 1.00 69.94 109 VAL A CA 1
ATOM 809 C C . VAL A 1 109 ? -18.066 20.927 18.389 1.00 69.94 109 VAL A C 1
ATOM 811 O O . VAL A 1 109 ? -18.832 21.832 18.714 1.00 69.94 109 VAL A O 1
ATOM 814 N N . PHE A 1 110 ? -18.389 20.025 17.456 1.00 77.31 110 PHE A N 1
ATOM 815 C CA . PHE A 1 110 ? -19.694 20.002 16.786 1.00 77.31 110 PHE A CA 1
ATOM 816 C C . PHE A 1 110 ? -20.835 19.721 17.770 1.00 77.31 110 PHE A C 1
ATOM 818 O O . PHE A 1 110 ? -21.848 20.422 17.736 1.00 77.31 110 PHE A O 1
ATOM 825 N N . ALA A 1 111 ? -20.660 18.765 18.689 1.00 77.88 111 ALA A N 1
ATOM 826 C CA . ALA A 1 111 ? -21.638 18.501 19.741 1.00 77.88 111 ALA A CA 1
ATOM 827 C C . ALA A 1 111 ? -21.853 19.742 20.627 1.00 77.88 111 ALA A C 1
ATOM 829 O O . ALA A 1 111 ? -22.992 20.162 20.829 1.00 77.88 111 ALA A O 1
ATOM 830 N N . LEU A 1 112 ? -20.779 20.397 21.076 1.00 79.88 112 LEU A N 1
ATOM 831 C CA . LEU A 1 112 ? -20.870 21.612 21.889 1.00 79.88 112 LEU A CA 1
ATOM 832 C C . LEU A 1 112 ? -21.559 22.764 21.138 1.00 79.88 112 LEU A C 1
ATOM 834 O O . LEU A 1 112 ? -22.461 23.398 21.684 1.00 79.88 112 LEU A O 1
ATOM 838 N N . LEU A 1 113 ? -21.183 23.012 19.879 1.00 82.56 113 LEU A N 1
ATOM 839 C CA . LEU A 1 113 ? -21.804 24.043 19.041 1.00 82.56 113 LEU A CA 1
ATOM 840 C C . LEU A 1 113 ? -23.296 23.780 18.831 1.00 82.56 113 LEU A C 1
ATOM 842 O O . LEU A 1 113 ? -24.096 24.708 18.940 1.00 82.56 113 LEU A O 1
ATOM 846 N N . SER A 1 114 ? -23.685 22.527 18.587 1.00 82.56 114 SER A N 1
ATOM 847 C CA . SER A 1 114 ? -25.093 22.166 18.406 1.00 82.56 114 SER A CA 1
ATOM 848 C C . SER A 1 114 ? -25.927 22.439 19.664 1.00 82.56 114 SER A C 1
ATOM 850 O O . SER A 1 114 ? -27.012 23.012 19.567 1.00 82.56 114 SER A O 1
ATOM 852 N N . VAL A 1 115 ? -25.390 22.149 20.855 1.00 84.62 115 VAL A N 1
ATOM 853 C CA . VAL A 1 115 ? -26.048 22.455 22.134 1.00 84.62 115 VAL A CA 1
ATOM 854 C C . VAL A 1 115 ? -26.188 23.965 22.337 1.00 84.62 115 VAL A C 1
ATOM 856 O O . VAL A 1 115 ? -27.264 24.435 22.706 1.00 84.62 1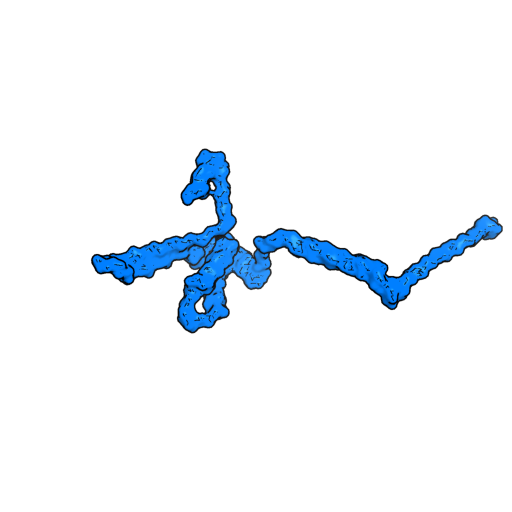15 VAL A O 1
ATOM 859 N N . VAL A 1 116 ? -25.141 24.744 22.050 1.00 86.44 116 VAL A N 1
ATOM 860 C CA . VAL A 1 116 ? -25.184 26.211 22.183 1.00 86.44 116 VAL A CA 1
ATOM 861 C C . VAL A 1 116 ? -26.216 26.822 21.235 1.00 86.44 116 VAL A C 1
ATOM 863 O O . VAL A 1 116 ? -27.000 27.664 21.664 1.00 86.44 116 VAL A O 1
ATOM 866 N N . VAL A 1 117 ? -26.279 26.377 19.978 1.00 85.88 117 VAL A N 1
ATOM 867 C CA . VAL A 1 117 ? -27.277 26.860 19.008 1.00 85.88 117 VAL A CA 1
ATOM 868 C C . VAL A 1 117 ? -28.700 26.544 19.469 1.00 85.88 117 VAL A C 1
ATOM 870 O O . VAL A 1 117 ? -29.574 27.401 19.354 1.00 85.88 117 VAL A O 1
ATOM 873 N N . VAL A 1 118 ? -28.941 25.362 20.045 1.00 85.50 118 VAL A N 1
ATOM 874 C CA . VAL A 1 118 ? -30.263 24.997 20.581 1.00 85.50 118 VAL A CA 1
ATOM 875 C C . VAL A 1 118 ? -30.641 25.860 21.787 1.00 85.50 118 VAL A C 1
ATOM 877 O O . VAL A 1 118 ? -31.774 26.331 21.853 1.00 85.50 118 VAL A O 1
ATOM 880 N N . ILE A 1 119 ? -29.717 26.112 22.720 1.00 83.31 119 ILE A N 1
ATOM 881 C CA . ILE A 1 119 ? -29.982 26.941 23.910 1.00 83.31 119 ILE A CA 1
ATOM 882 C C . ILE A 1 119 ? -30.209 28.405 23.519 1.00 83.31 119 ILE A C 1
ATOM 884 O O . ILE A 1 119 ? -31.165 29.035 23.963 1.00 83.31 119 ILE A O 1
ATOM 888 N N . VAL A 1 120 ? -29.355 28.961 22.662 1.00 81.56 120 VAL A N 1
ATOM 889 C CA . VAL A 1 120 ? -29.489 30.353 22.216 1.00 81.56 120 VAL A CA 1
ATOM 890 C C . VAL A 1 120 ? -30.738 30.519 21.349 1.00 81.56 120 VAL A C 1
ATOM 892 O O . VAL A 1 120 ? -31.479 31.486 21.517 1.00 81.56 120 VAL A O 1
ATOM 895 N N . GLY A 1 121 ? -31.029 29.555 20.473 1.00 75.50 121 GLY A N 1
ATOM 896 C CA . GLY A 1 121 ? -32.262 29.519 19.691 1.00 75.50 121 GLY A CA 1
ATOM 897 C C . GLY A 1 121 ? -33.509 29.443 20.575 1.00 75.50 121 GLY A C 1
ATOM 898 O O . GLY A 1 121 ? -34.459 30.196 20.360 1.00 75.50 121 GLY A O 1
ATOM 899 N N . SER A 1 122 ? -33.503 28.608 21.617 1.00 74.12 122 SER A N 1
ATOM 900 C CA . SER A 1 122 ? -34.636 28.508 22.542 1.00 74.12 122 SER A CA 1
ATOM 901 C C . SER A 1 122 ? -34.813 29.757 23.412 1.00 74.12 122 SER A C 1
ATOM 903 O O . SER A 1 122 ? -35.940 30.095 23.756 1.00 74.12 122 SER A O 1
ATOM 905 N N . MET A 1 123 ? -33.741 30.489 23.721 1.00 72.69 123 MET A N 1
ATOM 906 C CA . MET A 1 123 ? -33.816 31.716 24.522 1.00 72.69 123 MET A CA 1
ATOM 907 C C . MET A 1 123 ? -34.133 32.979 23.713 1.00 72.69 123 MET A C 1
ATOM 909 O O . MET A 1 123 ? -34.773 33.881 24.243 1.00 72.69 123 MET A O 1
ATOM 913 N N . LEU A 1 124 ? -33.696 33.075 22.454 1.00 70.25 124 LEU A N 1
ATOM 914 C CA . LEU A 1 124 ? -33.872 34.288 21.641 1.00 70.25 124 LEU A CA 1
ATOM 915 C C . LEU A 1 124 ? -34.979 34.157 20.594 1.00 70.25 124 LEU A C 1
ATOM 917 O O . LEU A 1 124 ? -35.736 35.100 20.378 1.00 70.25 124 LEU A O 1
ATOM 921 N N . VAL A 1 125 ? -35.085 33.002 19.937 1.00 66.19 125 VAL A N 1
ATOM 922 C CA . VAL A 1 125 ? -36.010 32.801 18.810 1.00 66.19 125 VAL A CA 1
ATOM 923 C C . VAL A 1 125 ? -37.368 32.312 19.307 1.00 66.19 125 VAL A C 1
ATOM 925 O O . VAL A 1 125 ? -38.403 32.772 18.831 1.00 66.19 125 VAL A O 1
ATOM 928 N N . PHE A 1 126 ? -37.386 31.428 20.307 1.00 64.12 126 PHE A N 1
ATOM 929 C CA . PHE A 1 126 ? -38.626 30.850 20.833 1.00 64.12 126 PHE A CA 1
ATOM 930 C C . PHE A 1 126 ? -39.570 31.886 21.472 1.00 64.12 126 PHE A C 1
ATOM 932 O O . PHE A 1 126 ? -40.750 31.880 21.122 1.00 64.12 126 PHE A O 1
ATOM 939 N N . PRO A 1 127 ? -39.111 32.833 22.319 1.00 64.62 127 PRO A N 1
ATOM 940 C CA . PRO A 1 127 ? -39.999 33.851 22.887 1.00 64.62 127 PRO A CA 1
ATOM 941 C C . PRO A 1 127 ? -40.495 34.852 21.839 1.00 64.62 127 PRO A C 1
ATOM 943 O O . PRO A 1 127 ? -41.584 35.401 21.983 1.00 64.62 127 PRO A O 1
ATOM 946 N N . ALA A 1 128 ? -39.718 35.076 20.774 1.00 66.44 128 ALA A N 1
ATOM 947 C CA . ALA A 1 128 ? -40.097 35.952 19.669 1.00 66.44 128 ALA A CA 1
ATOM 948 C C . ALA A 1 128 ? -41.154 35.318 18.743 1.00 66.44 128 ALA A C 1
ATOM 950 O O . ALA A 1 128 ? -41.974 36.039 18.180 1.00 66.44 128 ALA A O 1
ATOM 951 N N . LEU A 1 129 ? -41.159 33.987 18.598 1.00 64.12 129 LEU A N 1
ATOM 952 C CA . LEU A 1 129 ? -42.125 33.246 17.774 1.00 64.12 129 LEU A CA 1
ATOM 953 C C . LEU A 1 129 ? -43.388 32.816 18.532 1.00 64.12 129 LEU A C 1
ATOM 955 O O . LEU A 1 129 ? -44.465 32.801 17.943 1.00 64.12 129 LEU A O 1
ATOM 959 N N . PHE A 1 130 ? -43.267 32.465 19.814 1.00 69.00 130 PHE A N 1
ATOM 960 C CA . PHE A 1 130 ? -44.358 31.873 20.600 1.00 69.00 130 PHE A CA 1
ATOM 961 C C . PHE A 1 130 ? -44.830 32.748 21.771 1.00 69.00 130 PHE A C 1
ATOM 963 O O . PHE A 1 130 ? -45.787 32.388 22.453 1.00 69.00 130 PHE A O 1
ATOM 970 N N . GLY A 1 131 ? -44.207 33.914 21.974 1.00 62.22 131 GLY A N 1
ATOM 971 C CA . GLY A 1 131 ? -44.484 34.808 23.096 1.00 62.22 131 GLY A CA 1
ATOM 972 C C . GLY A 1 131 ? -43.754 34.379 24.371 1.00 62.22 131 GLY A C 1
ATOM 973 O O . GLY A 1 131 ? -43.575 33.192 24.646 1.00 62.22 131 GLY A O 1
ATOM 974 N N . ALA A 1 132 ? -43.298 35.354 25.160 1.00 63.91 132 ALA A N 1
ATOM 975 C CA . ALA A 1 132 ? -42.670 35.081 26.449 1.00 63.91 132 ALA A CA 1
ATOM 976 C C . ALA A 1 132 ? -43.683 34.428 27.414 1.00 63.91 132 ALA A C 1
ATOM 978 O O . ALA A 1 132 ? -44.843 34.852 27.439 1.00 63.91 132 ALA A O 1
ATOM 979 N N . PRO A 1 133 ? -43.274 33.434 28.228 1.00 59.91 133 PRO A N 1
ATOM 980 C CA . PRO A 1 133 ? -44.147 32.882 29.254 1.00 59.91 133 PRO A CA 1
ATOM 981 C C . PRO A 1 133 ? -44.530 34.006 30.220 1.00 59.91 133 PRO A C 1
ATOM 983 O O . PRO A 1 133 ? -43.666 34.605 30.864 1.00 59.91 133 PRO A O 1
ATOM 986 N N . GLN A 1 134 ? -45.822 34.333 30.280 1.00 54.75 134 GLN A N 1
ATOM 987 C CA . GLN A 1 134 ? -46.327 35.306 31.240 1.00 54.75 134 GLN A CA 1
ATOM 988 C C . GLN A 1 134 ? -46.068 34.751 32.639 1.00 54.75 134 GLN A C 1
ATOM 990 O O . GLN A 1 134 ? -46.492 33.639 32.958 1.00 54.75 134 GLN A O 1
ATOM 995 N N . GLY A 1 135 ? -45.309 35.500 33.440 1.00 55.34 135 GLY A N 1
ATOM 996 C CA . GLY A 1 135 ? -45.040 35.142 34.823 1.00 55.34 135 GLY A CA 1
ATOM 997 C C . GLY A 1 135 ? -46.360 34.894 35.539 1.00 55.34 135 GLY A C 1
ATOM 998 O O . GLY A 1 135 ? -47.259 35.729 35.493 1.00 55.34 135 GLY A O 1
ATOM 999 N N . THR A 1 136 ? -46.488 33.734 36.174 1.00 54.19 136 THR A N 1
ATOM 1000 C CA . THR A 1 136 ? -47.578 33.470 37.107 1.00 54.19 136 THR A CA 1
ATOM 1001 C C . THR A 1 136 ? -47.439 34.454 38.259 1.00 54.19 136 THR A C 1
ATOM 1003 O O . THR A 1 136 ? -46.615 34.261 39.153 1.00 54.19 136 THR A O 1
ATOM 1006 N N . GLU A 1 137 ? -48.204 35.540 38.204 1.00 51.19 137 GLU A N 1
ATOM 1007 C CA . GLU A 1 137 ? -48.383 36.463 39.313 1.00 51.19 137 GLU A CA 1
ATOM 1008 C C . GLU A 1 137 ? -49.060 35.676 40.441 1.00 51.19 137 GLU A C 1
ATOM 1010 O O . GLU A 1 137 ? -50.245 35.344 40.389 1.00 51.19 137 GLU A O 1
ATOM 1015 N N . PHE A 1 138 ? -48.265 35.262 41.426 1.00 57.62 138 PHE A N 1
ATOM 1016 C CA . PHE A 1 138 ? -48.761 34.565 42.604 1.00 57.62 138 PHE A CA 1
ATOM 1017 C C . PHE A 1 138 ? -49.501 35.599 43.459 1.00 57.62 138 PHE A C 1
ATOM 1019 O O . PHE A 1 138 ? -48.891 36.356 44.214 1.00 57.62 138 PHE A O 1
ATOM 1026 N N . SER A 1 139 ? -50.821 35.678 43.284 1.00 57.66 139 SER A N 1
ATOM 1027 C CA . SER A 1 139 ? -51.688 36.504 44.119 1.00 57.66 139 SER A CA 1
ATOM 1028 C C . SER A 1 139 ? -51.650 35.951 45.546 1.00 57.66 139 SER A C 1
ATOM 1030 O O . SER A 1 139 ? -52.175 34.874 45.827 1.00 57.66 139 SER A O 1
ATOM 1032 N N . TYR A 1 140 ? -50.958 36.656 46.443 1.00 58.19 140 TYR A N 1
ATOM 1033 C CA . TYR A 1 140 ? -50.991 36.373 47.874 1.00 58.19 140 TYR A CA 1
ATOM 1034 C C . TYR A 1 140 ? -52.414 36.618 48.387 1.00 58.19 140 TYR A C 1
ATOM 1036 O O . TYR A 1 140 ? -52.876 37.757 48.427 1.00 58.19 140 TYR A O 1
ATOM 1044 N N . MET A 1 141 ? -53.100 35.554 48.799 1.00 57.78 141 MET A N 1
ATOM 1045 C CA . MET A 1 141 ? -54.336 35.665 49.570 1.00 57.78 141 MET A CA 1
ATOM 1046 C C . MET A 1 141 ? -53.947 35.963 51.034 1.00 57.78 141 MET A C 1
ATOM 1048 O O . MET A 1 141 ? -53.180 35.187 51.612 1.00 57.78 141 MET A O 1
ATOM 1052 N N . PRO A 1 142 ? -54.377 37.091 51.633 1.00 60.88 142 PRO A N 1
ATOM 1053 C CA . PRO A 1 142 ? -54.017 37.436 53.005 1.00 60.88 142 PRO A CA 1
ATOM 1054 C C . PRO A 1 142 ? -54.668 36.473 54.008 1.00 60.88 142 PRO A C 1
ATOM 1056 O O . PRO A 1 142 ? -55.820 36.073 53.865 1.00 60.88 142 PRO A O 1
ATOM 1059 N N . ALA A 1 143 ? -53.893 36.094 55.022 1.00 61.97 143 ALA A N 1
ATOM 1060 C CA . ALA A 1 143 ? -54.186 35.029 55.977 1.00 61.97 143 ALA A CA 1
ATOM 1061 C C . ALA A 1 143 ? -55.133 35.452 57.122 1.00 61.97 143 ALA A C 1
ATOM 1063 O O . ALA A 1 143 ? -54.793 35.251 58.284 1.00 61.97 143 ALA A O 1
ATOM 1064 N N . GLU A 1 144 ? -56.296 36.038 56.820 1.00 63.28 144 GLU A N 1
ATOM 1065 C CA . GLU A 1 144 ? -57.256 36.469 57.861 1.00 63.28 144 GLU A CA 1
ATOM 1066 C C . GLU A 1 144 ? -58.638 35.794 57.817 1.00 63.28 144 GLU A C 1
ATOM 1068 O O . GLU A 1 144 ? -59.528 36.185 58.563 1.00 63.28 144 GLU A O 1
ATOM 1073 N N . GLU A 1 145 ? -58.822 34.723 57.043 1.00 57.09 145 GLU A N 1
ATOM 1074 C CA . GLU A 1 145 ? -60.020 33.873 57.157 1.00 57.09 145 GLU A CA 1
ATOM 1075 C C . GLU A 1 145 ? -59.632 32.402 57.365 1.00 57.09 145 GLU A C 1
ATOM 1077 O O . GLU A 1 145 ? -59.670 31.589 56.442 1.00 57.09 145 GLU A O 1
ATOM 1082 N N . TRP A 1 146 ? -59.234 32.080 58.600 1.00 51.72 146 TRP A N 1
ATOM 1083 C CA . TRP A 1 146 ? -59.299 30.736 59.185 1.00 51.72 146 TRP A CA 1
ATOM 1084 C C . TRP A 1 146 ? -59.911 30.829 60.581 1.00 51.72 146 TRP A C 1
ATOM 1086 O O . TRP A 1 146 ? -59.459 31.704 61.356 1.00 51.72 146 TRP A O 1
#

pLDDT: mean 77.85, std 14.55, range [46.12, 96.75]

Radius of gyration: 31.22 Å; chains: 1; bounding box: 87×51×81 Å

Sequence (146 aa):
ARLFSRVLQGELQLPVAAVEARADLSFDDDGLCVLHAESIDQVADADSGRLRNRRVAADTAIFLDVCRRPEGVEPSDWESAVRSRVLSSVPGTGPLDIDDSAEGSAPAVFALLSVVVVIVGSMLVFPALFGAPQGTEFSYMPAEEW

Organism: Chrysotila carterae (NCBI:txid13221)

Foldseek 3Di:
DVQVVCVVVVDGDDDLEDWDKDWDFDADPVRHTPDIDMDTVLLVCLQVLNDARLVNLVVQLVCCLPPPDDPPDDSVVSSVVSCCRRVVSYPQSDPPRDDPPDDDCPVVVVVVVVVVCVVCCCVPVVCVVPNDPDPPPPPDDDDDDD